Protein AF-A0A1E7J1Z5-F1 (afdb_monomer_lite)

pLDDT: mean 90.95, std 9.59, range [59.94, 98.62]

Foldseek 3Di:
DVVVVLVVVLVVVLVVLLVVLLVCLVVVLVVCVVPDDQQDWDDPDPPPDIDGHHDLLADPPCHCVVPDSVVRLVVLLVVLVVVLVVLVVVLVVDDPPPVVSSSVSSNVNSVSVSVNVVSD

Radius of gyration: 17.79 Å; chains: 1; bounding box: 41×26×55 Å

Structure (mmCIF, N/CA/C/O backbone):
data_AF-A0A1E7J1Z5-F1
#
_entry.id   AF-A0A1E7J1Z5-F1
#
loop_
_atom_site.group_PDB
_atom_site.id
_atom_site.type_symbol
_atom_site.label_atom_id
_atom_site.label_alt_id
_atom_site.label_comp_id
_atom_site.label_asym_id
_atom_site.label_entity_id
_atom_site.label_seq_id
_atom_site.pdbx_PDB_ins_code
_atom_site.Cartn_x
_atom_site.Cartn_y
_atom_site.Cartn_z
_atom_site.occupancy
_atom_site.B_iso_or_equiv
_atom_site.auth_seq_id
_atom_site.auth_comp_id
_atom_site.auth_asym_id
_atom_site.auth_atom_id
_atom_site.pdbx_PDB_model_num
ATOM 1 N N . MET A 1 1 ? -19.468 -7.126 27.426 1.00 59.94 1 MET A N 1
ATOM 2 C CA . MET A 1 1 ? -19.167 -8.294 26.563 1.00 59.94 1 MET A CA 1
ATOM 3 C C . MET A 1 1 ? -19.439 -8.043 25.073 1.00 59.94 1 MET A C 1
ATOM 5 O O . MET A 1 1 ? -18.538 -8.228 24.271 1.00 59.94 1 MET A O 1
ATOM 9 N N . GLY A 1 2 ? -20.630 -7.579 24.662 1.00 64.44 2 GLY A N 1
ATOM 10 C CA . GLY A 1 2 ? -20.953 -7.394 23.230 1.00 64.44 2 GLY A CA 1
ATOM 11 C C . GLY A 1 2 ? -20.248 -6.234 22.499 1.00 64.44 2 GLY A C 1
ATOM 12 O O . GLY A 1 2 ? -20.137 -6.270 21.274 1.00 64.44 2 GLY A O 1
ATOM 13 N N . SER A 1 3 ? -19.767 -5.211 23.214 1.00 69.00 3 SER A N 1
ATOM 14 C CA . SER A 1 3 ? -19.011 -4.082 22.643 1.00 69.00 3 SER A CA 1
ATOM 15 C C . SER A 1 3 ? -17.588 -4.475 22.240 1.00 69.00 3 SER A C 1
ATOM 17 O O . SER A 1 3 ? -17.146 -4.121 21.149 1.00 69.00 3 SER A O 1
ATOM 19 N N . GLU A 1 4 ? -16.907 -5.264 23.071 1.00 70.31 4 GLU A N 1
ATOM 20 C CA . GLU A 1 4 ? -15.538 -5.719 22.805 1.00 70.31 4 GLU A CA 1
ATOM 21 C C . GLU A 1 4 ? -15.468 -6.641 21.588 1.00 70.31 4 GLU A C 1
ATOM 23 O O . GLU A 1 4 ? -14.654 -6.430 20.697 1.00 70.31 4 GLU A O 1
ATOM 28 N N . ILE A 1 5 ? -16.408 -7.583 21.463 1.00 74.06 5 ILE A N 1
ATOM 29 C CA . ILE A 1 5 ? -16.484 -8.488 20.303 1.00 74.06 5 ILE A CA 1
ATOM 30 C C . ILE A 1 5 ? -16.660 -7.701 18.993 1.00 74.06 5 ILE A C 1
ATOM 32 O O . ILE A 1 5 ? -16.068 -8.051 17.968 1.00 74.06 5 ILE A O 1
ATOM 36 N N . LYS A 1 6 ? -17.457 -6.622 19.005 1.00 75.44 6 LYS A N 1
ATOM 37 C CA . LYS A 1 6 ? -17.646 -5.756 17.830 1.00 75.44 6 LYS A CA 1
ATOM 38 C C . LYS A 1 6 ? -16.368 -4.992 17.476 1.00 75.44 6 LYS A C 1
ATOM 40 O O . LYS A 1 6 ? -16.055 -4.883 16.292 1.00 75.44 6 LYS A O 1
ATOM 45 N N . ALA A 1 7 ? -15.631 -4.503 18.473 1.00 79.69 7 ALA A N 1
ATOM 46 C CA . ALA A 1 7 ? -14.348 -3.837 18.261 1.00 79.69 7 ALA A CA 1
ATOM 47 C C . ALA A 1 7 ? -13.299 -4.805 17.688 1.00 79.69 7 ALA A C 1
ATOM 49 O O . ALA A 1 7 ? -12.688 -4.505 16.665 1.00 79.69 7 ALA A O 1
ATOM 50 N N . THR A 1 8 ? -13.160 -6.005 18.256 1.00 86.44 8 THR A N 1
ATOM 51 C CA . THR A 1 8 ? -12.219 -7.025 17.766 1.00 86.44 8 THR A CA 1
ATOM 52 C C . THR A 1 8 ? -12.510 -7.421 16.319 1.00 86.44 8 THR A C 1
ATOM 54 O O . THR A 1 8 ? -11.611 -7.417 15.481 1.00 86.44 8 THR A O 1
ATOM 57 N N . ARG A 1 9 ? -13.780 -7.681 15.972 1.00 89.31 9 ARG A N 1
ATOM 58 C CA . ARG A 1 9 ? -14.180 -7.993 14.585 1.00 89.31 9 ARG A CA 1
ATOM 59 C C . ARG A 1 9 ? -13.845 -6.871 13.606 1.00 89.31 9 ARG A C 1
ATOM 61 O O . ARG A 1 9 ? -13.462 -7.149 12.471 1.00 89.31 9 ARG A O 1
ATOM 68 N N . ARG A 1 10 ? -13.983 -5.616 14.036 1.00 91.94 10 ARG A N 1
ATOM 69 C CA . ARG A 1 10 ? -13.649 -4.440 13.229 1.00 91.94 10 ARG A CA 1
ATOM 70 C C . ARG A 1 10 ? -12.155 -4.415 12.889 1.00 91.94 10 ARG A C 1
ATOM 72 O O . ARG A 1 10 ? -11.813 -4.310 11.717 1.00 91.94 10 ARG A O 1
ATOM 79 N N . TYR A 1 11 ? -11.268 -4.598 13.866 1.00 94.19 11 TYR A N 1
ATOM 80 C CA . TYR A 1 11 ? -9.822 -4.656 13.601 1.00 94.19 11 TYR A CA 1
ATOM 81 C C . TYR A 1 11 ? -9.406 -5.881 12.778 1.00 94.19 11 TYR A C 1
ATOM 83 O O . TYR A 1 11 ? -8.571 -5.749 11.889 1.00 94.19 11 TYR A O 1
ATOM 91 N N . ILE A 1 12 ? -10.030 -7.044 12.992 1.00 95.94 12 ILE A N 1
ATOM 92 C CA . ILE A 1 12 ? -9.798 -8.224 12.143 1.00 95.94 12 ILE A CA 1
ATOM 93 C C . ILE A 1 12 ? -10.180 -7.924 10.691 1.00 95.94 12 ILE A C 1
ATOM 95 O O . ILE A 1 12 ? -9.413 -8.215 9.782 1.00 95.94 12 ILE A O 1
ATOM 99 N N . THR A 1 13 ? -11.339 -7.300 10.464 1.00 95.75 13 THR A N 1
ATOM 100 C CA . THR A 1 13 ? -11.786 -6.935 9.110 1.00 95.75 13 THR A CA 1
ATOM 101 C C . THR A 1 13 ? -10.798 -5.977 8.443 1.00 95.75 13 THR A C 1
ATOM 103 O O . THR A 1 13 ? -10.457 -6.169 7.280 1.00 95.75 13 THR A O 1
ATOM 106 N N . PHE A 1 14 ? -10.288 -4.988 9.182 1.00 97.12 14 PHE A N 1
ATOM 107 C CA . PHE A 1 14 ? -9.237 -4.092 8.695 1.00 97.12 14 PHE A CA 1
ATOM 108 C C . PHE A 1 14 ? -7.978 -4.854 8.276 1.00 97.12 14 PHE A C 1
ATOM 110 O O . PHE A 1 14 ? -7.508 -4.670 7.158 1.00 97.12 14 PHE A O 1
ATOM 117 N N . LEU A 1 15 ? -7.469 -5.748 9.130 1.00 98.06 15 LEU A N 1
ATOM 118 C CA . LEU A 1 15 ? -6.275 -6.541 8.826 1.00 98.06 15 LEU A CA 1
ATOM 119 C C . LEU A 1 15 ? -6.480 -7.453 7.614 1.00 98.06 15 LEU A C 1
ATOM 121 O O . LEU A 1 15 ? -5.580 -7.566 6.790 1.00 98.06 15 LEU A O 1
ATOM 125 N N . LEU A 1 16 ? -7.658 -8.065 7.475 1.00 98.38 16 LEU A N 1
ATOM 126 C CA . LEU A 1 16 ? -7.982 -8.905 6.321 1.00 98.38 16 LEU A CA 1
ATOM 127 C C . LEU A 1 16 ? -8.008 -8.102 5.017 1.00 98.38 16 LEU A C 1
ATOM 129 O O . LEU A 1 16 ? -7.460 -8.561 4.019 1.00 98.38 16 LEU A O 1
ATOM 133 N N . ILE A 1 17 ? -8.600 -6.903 5.023 1.00 98.44 17 ILE A N 1
ATOM 134 C CA . ILE A 1 17 ? -8.608 -6.027 3.844 1.00 98.44 17 ILE A CA 1
ATOM 135 C C . ILE A 1 17 ? -7.182 -5.587 3.505 1.00 98.44 17 ILE A C 1
ATOM 137 O O . ILE A 1 17 ? -6.776 -5.700 2.354 1.00 98.44 17 ILE A O 1
ATOM 141 N N . VAL A 1 18 ? -6.401 -5.139 4.494 1.00 98.62 18 VAL A N 1
ATOM 142 C CA . VAL A 1 18 ? -4.997 -4.747 4.286 1.00 98.62 18 VAL A CA 1
ATOM 143 C C . VAL A 1 18 ? -4.187 -5.911 3.713 1.00 98.62 18 VAL A C 1
ATOM 145 O O . VAL A 1 18 ? -3.492 -5.726 2.718 1.00 98.62 18 VAL A O 1
ATOM 148 N N . ALA A 1 19 ? -4.308 -7.111 4.284 1.00 98.56 19 ALA A N 1
ATOM 149 C CA . ALA A 1 19 ? -3.602 -8.299 3.812 1.00 98.56 19 ALA A CA 1
ATOM 150 C C . ALA A 1 19 ? -4.008 -8.685 2.383 1.00 98.56 19 ALA A C 1
ATOM 152 O O . ALA A 1 19 ? -3.141 -8.995 1.572 1.00 98.56 19 ALA A O 1
ATOM 153 N N . ALA A 1 20 ? -5.301 -8.625 2.054 1.00 98.56 20 ALA A N 1
ATOM 154 C CA . ALA A 1 20 ? -5.785 -8.903 0.705 1.00 98.56 20 ALA A CA 1
ATOM 155 C C . ALA A 1 20 ? -5.240 -7.892 -0.315 1.00 98.56 20 ALA A C 1
ATOM 157 O O . ALA A 1 20 ? -4.748 -8.294 -1.366 1.00 98.56 20 ALA A O 1
ATOM 158 N N . ILE A 1 21 ? -5.277 -6.595 0.007 1.00 98.56 21 ILE A N 1
ATOM 159 C CA . ILE A 1 21 ? -4.747 -5.540 -0.866 1.00 98.56 21 ILE A CA 1
ATOM 160 C C . ILE A 1 21 ? -3.239 -5.699 -1.063 1.00 98.56 21 ILE A C 1
ATOM 162 O O . ILE A 1 21 ? -2.778 -5.651 -2.198 1.00 98.56 21 ILE A O 1
ATOM 166 N N . LEU A 1 22 ? -2.480 -5.947 0.008 1.00 98.31 22 LEU A N 1
ATOM 167 C CA . LEU A 1 22 ? -1.038 -6.190 -0.077 1.00 98.31 22 LEU A CA 1
ATOM 168 C C . LEU A 1 22 ? -0.705 -7.427 -0.908 1.00 98.31 22 LEU A C 1
ATOM 170 O O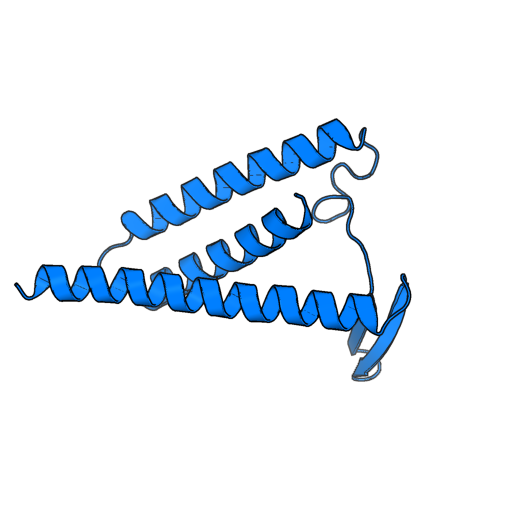 . LEU A 1 22 ? 0.208 -7.384 -1.726 1.00 98.31 22 LEU A O 1
ATOM 174 N N . LEU A 1 23 ? -1.440 -8.523 -0.707 1.00 98.50 23 LEU A N 1
ATOM 175 C CA . LEU A 1 23 ? -1.230 -9.753 -1.460 1.00 98.50 23 LEU A CA 1
ATOM 176 C C . LEU A 1 23 ? -1.461 -9.513 -2.952 1.00 98.50 23 LEU A C 1
ATOM 178 O O . LEU A 1 23 ? -0.610 -9.869 -3.762 1.00 98.50 23 LEU A O 1
ATOM 182 N N . VAL A 1 24 ? -2.584 -8.884 -3.310 1.00 98.50 24 VAL A N 1
ATOM 183 C CA . VAL A 1 24 ? -2.901 -8.561 -4.706 1.00 98.50 24 VAL A CA 1
ATOM 184 C C . VAL A 1 24 ? -1.840 -7.632 -5.294 1.00 98.50 24 VAL A C 1
ATOM 186 O O . VAL A 1 24 ? -1.330 -7.918 -6.373 1.00 98.50 24 VAL A O 1
ATOM 189 N N . ASP A 1 25 ? -1.458 -6.569 -4.589 1.00 98.31 25 ASP A N 1
ATOM 190 C CA . ASP A 1 25 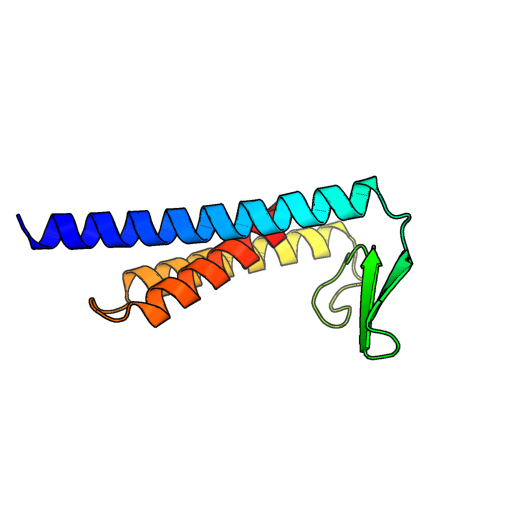? -0.445 -5.606 -5.034 1.00 98.31 25 ASP A CA 1
ATOM 191 C C . ASP A 1 25 ? 0.906 -6.282 -5.325 1.00 98.31 25 ASP A C 1
ATOM 193 O O . ASP A 1 25 ? 1.414 -6.221 -6.446 1.00 98.31 25 ASP A O 1
ATOM 197 N N . GLN A 1 26 ? 1.454 -6.997 -4.343 1.00 98.25 26 GLN A N 1
ATOM 198 C CA . GLN A 1 26 ? 2.793 -7.580 -4.423 1.00 98.25 26 GLN A CA 1
ATOM 199 C C . GLN A 1 26 ? 2.863 -8.759 -5.397 1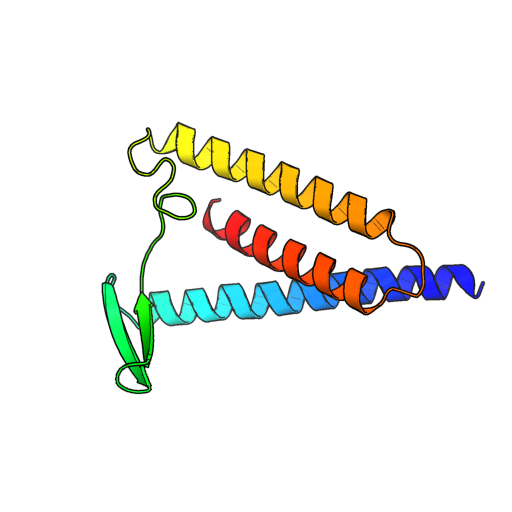.00 98.25 26 GLN A C 1
ATOM 201 O O . GLN A 1 26 ? 3.828 -8.878 -6.154 1.00 98.25 26 GLN A O 1
ATOM 206 N N . VAL A 1 27 ? 1.826 -9.604 -5.448 1.00 98.31 27 VAL A N 1
ATOM 207 C CA . VAL A 1 27 ? 1.755 -10.691 -6.437 1.00 98.31 27 VAL A CA 1
ATOM 208 C C . VAL A 1 27 ? 1.671 -10.118 -7.847 1.00 98.31 27 VAL A C 1
ATOM 210 O O . VAL A 1 27 ? 2.400 -10.572 -8.727 1.00 98.31 27 VAL A O 1
ATOM 213 N N . THR A 1 28 ? 0.839 -9.098 -8.075 1.00 97.56 28 THR A N 1
ATOM 214 C CA . THR A 1 28 ? 0.688 -8.501 -9.411 1.00 97.56 28 THR A CA 1
ATOM 215 C C . THR A 1 28 ? 1.989 -7.840 -9.866 1.00 97.56 28 THR A C 1
ATOM 217 O O . THR A 1 28 ? 2.441 -8.087 -10.983 1.00 97.56 28 THR A O 1
ATOM 220 N N . LYS A 1 29 ? 2.654 -7.078 -8.986 1.00 96.69 29 LYS A N 1
ATOM 221 C CA . LYS A 1 29 ? 3.974 -6.484 -9.259 1.00 96.69 29 LYS A CA 1
ATOM 222 C C . LYS A 1 29 ? 5.027 -7.545 -9.560 1.00 96.69 29 LYS A C 1
ATOM 224 O O . LYS A 1 29 ? 5.757 -7.416 -10.540 1.00 96.69 29 LYS A O 1
ATOM 229 N N . GLY A 1 30 ? 5.075 -8.613 -8.763 1.00 96.75 30 GLY A N 1
ATOM 230 C CA . GLY A 1 30 ? 5.998 -9.728 -8.965 1.00 96.75 30 GLY A CA 1
ATOM 231 C C . GLY A 1 30 ? 5.782 -10.439 -10.301 1.00 96.75 30 GLY A C 1
ATOM 232 O O . GLY A 1 30 ? 6.745 -10.700 -11.018 1.00 96.75 30 GLY A O 1
ATOM 233 N N . LEU A 1 31 ? 4.526 -10.695 -10.679 1.00 97.06 31 LEU A N 1
ATOM 234 C CA . LEU A 1 31 ? 4.188 -11.299 -11.970 1.00 97.06 31 LEU A CA 1
ATOM 235 C C . LEU A 1 31 ? 4.618 -10.414 -13.142 1.00 97.06 31 LEU A C 1
ATOM 237 O O . LEU A 1 31 ? 5.205 -10.926 -14.094 1.00 97.06 31 LEU A O 1
ATOM 241 N N . VAL A 1 32 ? 4.367 -9.103 -13.067 1.00 97.00 32 VAL A N 1
ATOM 242 C CA . VAL A 1 32 ? 4.783 -8.162 -14.116 1.00 97.00 32 VAL A CA 1
ATOM 243 C C . VAL A 1 32 ? 6.309 -8.103 -14.209 1.00 97.00 32 VAL A C 1
ATOM 245 O O . VAL A 1 32 ? 6.866 -8.272 -15.288 1.00 97.00 32 VAL A O 1
ATOM 248 N N . ALA A 1 33 ? 6.999 -7.966 -13.076 1.00 95.69 33 ALA A N 1
ATOM 249 C CA . ALA A 1 33 ? 8.455 -7.869 -13.038 1.00 95.69 33 ALA A CA 1
ATOM 250 C C . ALA A 1 33 ? 9.176 -9.129 -13.552 1.00 95.69 33 ALA A C 1
ATOM 252 O O . ALA A 1 33 ? 10.308 -9.028 -14.019 1.00 95.69 33 ALA A O 1
ATOM 253 N N . GLN A 1 34 ? 8.546 -10.305 -13.452 1.00 96.50 34 GLN A N 1
ATOM 254 C CA . GLN A 1 34 ? 9.102 -11.575 -13.931 1.00 96.50 34 GLN A CA 1
ATOM 255 C C . GLN A 1 34 ? 8.782 -11.871 -15.399 1.00 96.50 34 GLN A C 1
ATOM 257 O O . GLN A 1 34 ? 9.517 -12.629 -16.030 1.00 96.50 34 GLN A O 1
ATOM 262 N N . ARG A 1 35 ? 7.671 -11.344 -15.928 1.00 96.00 35 ARG A N 1
ATOM 263 C CA . ARG A 1 35 ? 7.161 -11.707 -17.261 1.00 96.00 35 ARG A CA 1
ATOM 264 C C . ARG A 1 35 ? 7.364 -10.636 -18.325 1.00 96.00 35 ARG A C 1
ATOM 266 O O . ARG A 1 35 ? 7.299 -10.984 -19.495 1.00 96.00 35 ARG A O 1
ATOM 273 N N . PHE A 1 36 ? 7.606 -9.391 -17.925 1.00 96.69 36 PHE A N 1
ATOM 274 C CA . PHE A 1 36 ? 7.739 -8.252 -18.828 1.00 96.69 36 PHE A CA 1
ATOM 275 C C . PHE A 1 36 ? 9.103 -7.587 -18.659 1.00 96.69 36 PHE A C 1
ATOM 277 O O . PHE A 1 36 ? 9.546 -7.312 -17.537 1.00 96.69 36 PHE A O 1
ATOM 284 N N . LEU A 1 37 ? 9.754 -7.264 -19.771 1.00 95.75 37 LEU A N 1
ATOM 285 C CA . LEU A 1 37 ? 10.911 -6.379 -19.799 1.00 95.75 37 LEU A CA 1
ATOM 286 C C . LEU A 1 37 ? 10.504 -4.968 -19.364 1.00 95.75 37 LEU A C 1
ATOM 288 O O . LEU A 1 37 ? 9.345 -4.566 -19.448 1.00 95.75 37 LEU A O 1
ATOM 292 N N . LEU A 1 38 ? 11.469 -4.193 -18.869 1.00 95.12 38 LEU A N 1
ATOM 293 C CA . LEU A 1 38 ? 11.209 -2.800 -18.522 1.00 95.12 38 LEU A CA 1
ATOM 294 C C . LEU A 1 38 ? 10.780 -2.035 -19.784 1.00 95.12 38 LEU A C 1
ATOM 296 O O . LEU A 1 38 ? 11.468 -2.102 -20.800 1.00 95.12 38 LEU A O 1
ATOM 300 N N . PHE A 1 39 ? 9.674 -1.298 -19.680 1.00 95.00 39 PHE A N 1
ATOM 301 C CA . PHE A 1 39 ? 8.989 -0.592 -20.770 1.00 95.00 39 PHE A CA 1
ATOM 302 C C . PHE A 1 39 ? 8.307 -1.485 -21.812 1.00 95.00 39 PHE A C 1
ATOM 304 O O . PHE A 1 39 ? 7.815 -0.969 -22.812 1.00 95.00 39 PHE A O 1
ATOM 311 N N . GLU A 1 40 ? 8.236 -2.797 -21.581 1.00 95.56 40 GLU A N 1
ATOM 312 C CA . GLU A 1 40 ? 7.378 -3.668 -22.380 1.00 95.56 40 GLU A CA 1
ATOM 313 C C . GLU A 1 40 ? 5.907 -3.346 -22.110 1.00 95.56 40 GLU A C 1
ATOM 315 O O . GLU A 1 40 ? 5.512 -3.077 -20.968 1.00 95.56 40 GLU A O 1
ATOM 320 N N . ASP A 1 41 ? 5.121 -3.370 -23.181 1.00 94.12 41 ASP A N 1
ATOM 321 C CA . ASP A 1 41 ? 3.709 -3.024 -23.202 1.00 94.12 41 ASP A CA 1
ATOM 322 C C . ASP A 1 41 ? 2.891 -4.182 -23.779 1.00 94.12 41 ASP A C 1
ATOM 324 O O . ASP A 1 41 ? 3.232 -4.733 -24.827 1.00 94.12 41 ASP A O 1
ATOM 328 N N . LEU A 1 42 ? 1.811 -4.543 -23.088 1.00 95.94 42 LEU A N 1
ATOM 329 C CA . LEU A 1 42 ? 0.819 -5.501 -23.558 1.00 95.94 42 LEU A CA 1
ATOM 330 C C . LEU A 1 42 ? -0.539 -4.822 -23.669 1.00 95.94 42 LEU A C 1
ATOM 332 O O . LEU A 1 42 ? -1.167 -4.494 -22.662 1.00 95.94 42 LEU A O 1
ATOM 336 N N . GLU A 1 43 ? -1.018 -4.677 -24.897 1.00 96.94 43 GLU A N 1
ATOM 337 C CA . GLU A 1 43 ? -2.370 -4.207 -25.176 1.00 96.94 43 GLU A CA 1
ATOM 338 C C . GLU A 1 43 ? -3.391 -5.286 -24.775 1.00 96.94 43 GLU A C 1
ATOM 340 O O . GLU A 1 43 ? -3.405 -6.391 -25.318 1.00 96.94 43 GLU A O 1
ATOM 345 N N . ILE A 1 44 ? -4.239 -4.974 -23.790 1.00 96.50 44 ILE A N 1
ATOM 346 C CA . ILE A 1 44 ? -5.285 -5.879 -23.286 1.00 96.50 44 ILE A CA 1
ATOM 347 C C . ILE A 1 44 ? -6.635 -5.521 -23.910 1.00 96.50 44 ILE A C 1
ATOM 349 O O . ILE A 1 44 ? -7.386 -6.409 -24.314 1.00 96.50 44 ILE A O 1
ATOM 353 N N . ILE A 1 45 ? -6.953 -4.225 -23.990 1.00 97.50 45 ILE A N 1
ATOM 354 C CA . ILE A 1 45 ? -8.145 -3.716 -24.676 1.00 97.50 45 ILE A CA 1
ATOM 355 C C . ILE A 1 45 ? -7.681 -2.705 -25.723 1.00 97.50 45 ILE A C 1
ATOM 357 O O . ILE A 1 45 ? -7.202 -1.635 -25.326 1.00 97.50 45 ILE A O 1
ATOM 361 N N . PRO A 1 46 ? -7.858 -3.005 -27.025 1.00 97.12 46 PRO A N 1
ATOM 362 C CA . PRO A 1 46 ? -7.349 -2.159 -28.089 1.00 97.12 46 PRO A CA 1
ATOM 363 C C . PRO A 1 46 ? -7.777 -0.698 -27.968 1.00 97.12 46 PRO A C 1
ATOM 365 O O . PRO A 1 46 ? -8.970 -0.398 -27.876 1.00 97.12 46 PRO A O 1
ATOM 368 N N . GLY A 1 47 ? -6.796 0.206 -27.942 1.00 95.31 47 GLY A N 1
ATOM 369 C CA . GLY A 1 47 ? -7.019 1.651 -27.835 1.00 95.31 47 GLY A CA 1
ATOM 370 C C . GLY A 1 47 ? -7.554 2.161 -26.487 1.00 95.31 47 GLY A C 1
ATOM 371 O O . GLY A 1 47 ? -7.945 3.326 -26.408 1.00 95.31 47 GLY A O 1
ATOM 372 N N . PHE A 1 48 ? -7.590 1.334 -25.434 1.00 96.94 48 PHE A N 1
ATOM 373 C CA . PHE A 1 48 ? -8.105 1.740 -24.118 1.00 96.94 48 PHE A CA 1
ATOM 374 C C . PHE A 1 48 ? -7.240 1.298 -22.931 1.00 96.94 48 PHE A C 1
ATOM 376 O O . PHE A 1 48 ? -7.024 2.098 -22.021 1.00 96.94 48 PHE A O 1
ATOM 383 N N . PHE A 1 49 ? -6.765 0.048 -22.902 1.00 96.94 49 PHE A N 1
ATOM 384 C CA . PHE A 1 49 ? -6.067 -0.496 -21.735 1.00 96.94 49 PHE A CA 1
ATOM 385 C C . PHE A 1 49 ? -4.840 -1.317 -22.116 1.00 96.94 49 PHE A C 1
ATOM 387 O O . PHE A 1 49 ? -4.960 -2.395 -22.705 1.00 96.94 49 PHE A O 1
ATOM 394 N N . ASN A 1 50 ? -3.684 -0.832 -21.665 1.00 96.56 50 ASN A N 1
ATOM 395 C CA . ASN A 1 50 ? -2.401 -1.496 -21.820 1.00 96.56 50 ASN A CA 1
ATOM 396 C C . ASN A 1 50 ? -1.795 -1.775 -20.443 1.00 96.56 50 ASN A C 1
ATOM 398 O O . ASN A 1 50 ? -1.905 -0.966 -19.515 1.00 96.56 50 ASN A O 1
ATOM 402 N N . LEU A 1 51 ? -1.149 -2.931 -20.318 1.00 96.62 51 LEU A N 1
ATOM 403 C CA . LEU A 1 51 ? -0.341 -3.297 -19.168 1.00 96.62 51 LEU A CA 1
ATOM 404 C C . LEU A 1 51 ? 1.130 -3.054 -19.503 1.00 96.62 51 LEU A C 1
ATOM 406 O O . LEU A 1 51 ? 1.730 -3.815 -20.258 1.00 96.62 51 LEU A O 1
ATOM 410 N N . THR A 1 52 ? 1.707 -2.012 -18.910 1.00 95.31 52 THR A N 1
ATOM 411 C CA . THR A 1 52 ? 3.101 -1.616 -19.143 1.00 95.31 52 THR A CA 1
ATOM 412 C C . THR A 1 52 ? 3.951 -1.840 -17.894 1.00 95.31 52 THR A C 1
ATOM 414 O O . THR A 1 52 ? 3.578 -1.421 -16.793 1.00 95.31 52 THR A O 1
ATOM 417 N N . HIS A 1 53 ? 5.138 -2.433 -18.040 1.00 96.19 53 HIS A N 1
ATOM 418 C CA . HIS A 1 53 ? 6.088 -2.543 -16.930 1.00 96.19 53 HIS A CA 1
ATOM 419 C C . HIS A 1 53 ? 6.918 -1.261 -16.795 1.00 96.19 53 HIS A C 1
ATOM 421 O O . HIS A 1 53 ? 7.871 -1.025 -17.536 1.00 96.19 53 HIS A O 1
ATOM 427 N N . ILE A 1 54 ? 6.590 -0.437 -15.797 1.00 93.12 54 ILE A N 1
ATOM 428 C CA . ILE A 1 54 ? 7.306 0.810 -15.496 1.00 93.12 54 ILE A CA 1
ATOM 429 C C . ILE A 1 54 ? 7.771 0.807 -14.039 1.00 93.12 54 ILE A C 1
ATOM 431 O O . ILE A 1 54 ? 7.005 0.512 -13.124 1.00 93.12 54 ILE A O 1
ATOM 435 N N . ARG A 1 55 ? 9.029 1.202 -13.810 1.00 88.56 55 ARG A N 1
ATOM 436 C CA . ARG A 1 55 ? 9.568 1.456 -12.468 1.00 88.56 55 ARG A CA 1
ATOM 437 C C . ARG A 1 55 ? 9.492 2.942 -12.149 1.00 88.56 55 ARG A C 1
ATOM 439 O O . ARG A 1 55 ? 10.263 3.735 -12.687 1.00 88.56 55 ARG A O 1
ATOM 446 N N . ASN A 1 56 ? 8.581 3.320 -11.257 1.00 85.19 56 ASN A N 1
ATOM 447 C CA . ASN A 1 56 ? 8.480 4.704 -10.815 1.00 85.19 56 ASN A CA 1
ATOM 448 C C . ASN A 1 56 ? 9.522 4.999 -9.730 1.00 85.19 56 ASN A C 1
ATOM 450 O O . ASN A 1 56 ? 9.408 4.538 -8.598 1.00 85.19 56 ASN A O 1
ATOM 454 N N . THR A 1 57 ? 10.536 5.786 -10.080 1.00 77.25 57 THR A N 1
ATOM 455 C CA . THR A 1 57 ? 11.547 6.243 -9.120 1.00 77.25 57 THR A CA 1
ATOM 456 C C . THR A 1 57 ? 11.115 7.503 -8.362 1.00 77.25 57 THR A C 1
ATOM 458 O O . THR A 1 57 ? 11.696 7.808 -7.323 1.00 77.25 57 THR A O 1
ATOM 461 N N . GLY A 1 58 ? 10.097 8.222 -8.846 1.00 70.81 58 GLY A N 1
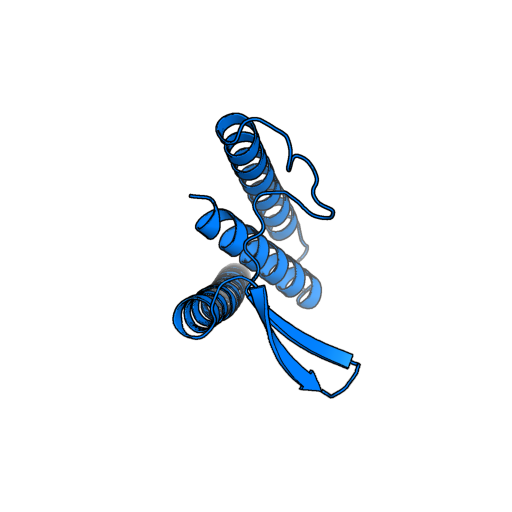ATOM 462 C CA . GLY A 1 58 ? 9.545 9.434 -8.244 1.00 70.81 58 GLY A CA 1
ATOM 463 C C . GLY A 1 58 ? 8.161 9.239 -7.615 1.00 70.81 58 GLY A C 1
ATOM 464 O O . GLY A 1 58 ? 7.690 8.125 -7.376 1.00 70.81 58 GLY A O 1
ATOM 465 N N . GLY A 1 59 ? 7.509 10.362 -7.315 1.00 72.69 59 GLY A N 1
ATOM 466 C CA . GLY A 1 59 ? 6.110 10.405 -6.886 1.00 72.69 59 GLY A CA 1
ATOM 467 C C . GLY A 1 59 ? 5.147 10.383 -8.076 1.00 72.69 59 GLY A C 1
ATOM 468 O O . GLY A 1 59 ? 5.531 10.075 -9.206 1.00 72.69 59 GLY A O 1
ATOM 469 N N . ALA A 1 60 ? 3.884 10.749 -7.844 1.00 72.62 60 ALA A N 1
ATOM 470 C CA . ALA A 1 60 ? 2.970 11.062 -8.943 1.00 72.62 60 ALA A CA 1
ATOM 471 C C . ALA A 1 60 ? 3.541 12.218 -9.793 1.00 72.62 60 ALA A C 1
ATOM 473 O O . ALA A 1 60 ? 4.197 13.109 -9.254 1.00 72.62 60 ALA A O 1
ATOM 474 N N . PHE A 1 61 ? 3.314 12.195 -11.111 1.00 69.31 61 PHE A N 1
ATOM 475 C CA . PHE A 1 61 ? 3.760 13.231 -12.062 1.00 69.31 61 PHE A CA 1
ATOM 476 C C . PHE A 1 61 ? 5.278 13.496 -12.099 1.00 69.31 61 PHE A C 1
ATOM 478 O O . PHE A 1 61 ? 5.709 14.584 -12.467 1.00 69.31 61 PHE A O 1
ATOM 485 N N . GLY A 1 62 ? 6.106 12.525 -11.699 1.00 65.75 62 GLY A N 1
ATOM 486 C CA . GLY A 1 62 ? 7.563 12.693 -11.703 1.00 65.75 62 GLY A CA 1
ATOM 487 C C . GLY A 1 62 ? 8.081 13.651 -10.626 1.00 65.75 62 GLY A C 1
ATOM 488 O O . GLY A 1 62 ? 9.228 14.093 -10.696 1.00 65.75 62 GLY A O 1
ATOM 489 N N . VAL A 1 63 ? 7.268 13.959 -9.608 1.00 73.69 63 VAL A N 1
ATOM 490 C CA . VAL A 1 63 ? 7.691 14.779 -8.467 1.00 73.69 63 VAL A CA 1
ATOM 491 C C . VAL A 1 63 ? 8.951 14.169 -7.839 1.00 73.69 63 VAL A C 1
ATOM 493 O O . VAL A 1 63 ? 8.976 12.981 -7.500 1.00 73.69 63 VAL A O 1
ATOM 496 N N . LEU A 1 64 ? 9.993 14.999 -7.711 1.00 72.06 64 LEU A N 1
ATOM 497 C CA . LEU A 1 64 ? 11.333 14.663 -7.207 1.00 72.06 64 LEU A CA 1
ATOM 498 C C . LEU A 1 64 ? 12.140 13.681 -8.079 1.00 72.06 64 LEU A C 1
ATOM 500 O O . LEU A 1 64 ? 13.148 13.155 -7.616 1.00 72.06 64 LEU A O 1
ATOM 504 N N . ALA A 1 65 ? 11.763 13.421 -9.336 1.00 69.19 65 ALA A N 1
ATOM 505 C CA . ALA A 1 65 ? 12.503 12.484 -10.192 1.00 69.19 65 ALA A CA 1
ATOM 506 C C . ALA A 1 65 ? 13.975 12.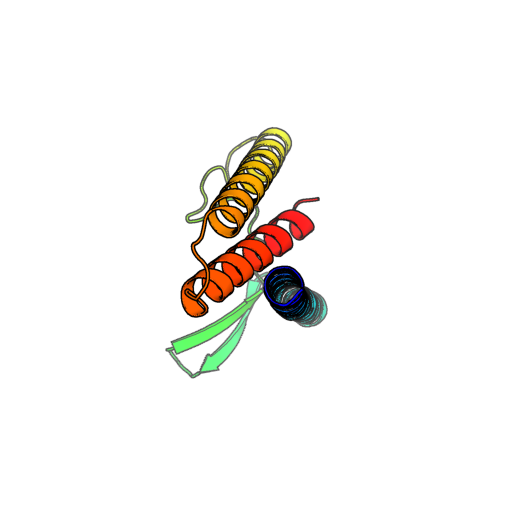893 -10.431 1.00 69.19 65 ALA A C 1
ATOM 508 O O . ALA A 1 65 ? 14.824 12.010 -10.539 1.00 69.19 65 ALA A O 1
ATOM 509 N N . GLY A 1 66 ? 14.275 14.200 -10.452 1.00 70.88 66 GLY A N 1
ATOM 510 C CA . GLY A 1 66 ? 15.626 14.753 -10.641 1.00 70.88 66 GLY A CA 1
ATOM 511 C C . GLY A 1 66 ? 16.467 14.918 -9.367 1.00 70.88 66 GLY A C 1
ATOM 512 O O . GLY A 1 66 ? 17.625 15.312 -9.460 1.00 70.88 66 GLY A O 1
ATOM 513 N N . GLU A 1 67 ? 15.912 14.626 -8.188 1.00 75.06 67 GLU A N 1
ATOM 514 C CA . GLU A 1 67 ? 16.618 14.784 -6.912 1.00 75.06 67 GLU A CA 1
ATOM 515 C C . GLU A 1 67 ? 17.579 13.628 -6.618 1.00 75.06 67 GLU A C 1
ATOM 517 O O . GLU A 1 67 ? 17.409 12.499 -7.092 1.00 75.06 67 GLU A O 1
ATOM 522 N N . ALA A 1 68 ? 18.565 13.891 -5.755 1.00 77.94 68 ALA A N 1
ATOM 523 C CA . ALA A 1 68 ? 19.494 12.869 -5.288 1.00 77.94 68 ALA A CA 1
ATOM 524 C C . ALA A 1 68 ? 18.731 11.664 -4.708 1.00 77.94 68 ALA A C 1
ATOM 526 O O . ALA A 1 68 ? 17.910 11.804 -3.796 1.00 77.94 68 ALA A O 1
ATOM 527 N N . SER A 1 69 ? 19.042 10.458 -5.200 1.00 76.88 69 SER A N 1
ATOM 528 C CA . SER A 1 69 ? 18.255 9.248 -4.914 1.00 76.88 69 SER A CA 1
ATOM 529 C C . SER A 1 69 ? 18.051 8.982 -3.418 1.00 76.88 69 SER A C 1
ATOM 531 O O . SER A 1 69 ? 16.994 8.496 -3.032 1.00 76.88 69 SER A O 1
ATOM 533 N N . ARG A 1 70 ? 19.026 9.320 -2.562 1.00 80.19 70 ARG A N 1
ATOM 534 C CA . ARG A 1 70 ? 18.915 9.133 -1.103 1.00 80.19 70 ARG A CA 1
ATOM 535 C C . ARG A 1 70 ? 17.914 10.093 -0.460 1.00 80.19 70 ARG A C 1
ATOM 537 O O . ARG A 1 70 ? 17.125 9.661 0.375 1.00 80.19 70 ARG A O 1
ATOM 544 N N . LEU A 1 71 ? 17.928 11.368 -0.861 1.00 82.69 71 LEU A N 1
ATOM 545 C CA . LEU A 1 71 ? 16.993 12.377 -0.358 1.00 82.69 71 LEU A CA 1
ATOM 546 C C . LEU A 1 71 ? 15.563 12.008 -0.758 1.00 82.69 71 LEU A C 1
ATOM 548 O O . LEU A 1 71 ? 14.664 11.989 0.077 1.00 82.69 71 LEU A O 1
ATOM 552 N N . ARG A 1 72 ? 15.376 11.627 -2.024 1.00 82.81 72 ARG A N 1
ATOM 553 C CA . ARG A 1 72 ? 14.086 11.210 -2.574 1.00 82.81 72 ARG A CA 1
ATOM 554 C C . ARG A 1 72 ? 13.507 9.990 -1.861 1.00 82.81 72 ARG A C 1
ATOM 556 O O . ARG A 1 72 ? 12.362 10.036 -1.417 1.00 82.81 72 ARG A O 1
ATOM 563 N N . THR A 1 73 ? 14.284 8.912 -1.730 1.00 83.62 73 THR A N 1
ATOM 564 C CA . THR A 1 73 ? 13.827 7.706 -1.024 1.00 83.62 73 THR A CA 1
ATOM 565 C C . THR A 1 73 ? 13.516 8.025 0.437 1.00 83.62 73 THR A C 1
ATOM 567 O O . THR A 1 73 ? 12.439 7.672 0.908 1.00 83.62 73 THR A O 1
ATOM 570 N N . GLY A 1 74 ? 14.382 8.776 1.129 1.00 85.88 74 GLY A N 1
ATOM 571 C CA . GLY A 1 74 ? 14.145 9.194 2.515 1.00 85.88 74 GLY A CA 1
ATOM 572 C C . GLY A 1 74 ? 12.850 9.995 2.697 1.00 85.88 74 GLY A C 1
ATOM 573 O O . GLY A 1 74 ? 12.076 9.710 3.610 1.00 85.88 74 GLY A O 1
ATOM 574 N N . LEU A 1 75 ? 12.566 10.942 1.796 1.00 88.12 75 LEU A N 1
ATOM 575 C CA . LEU A 1 75 ? 11.325 11.722 1.812 1.00 88.12 75 LEU A CA 1
ATOM 576 C C . LEU A 1 75 ? 10.092 10.843 1.582 1.00 88.12 75 LEU A C 1
ATOM 578 O O . LEU A 1 75 ? 9.125 10.952 2.333 1.00 88.12 75 LEU A O 1
ATOM 582 N N . PHE A 1 76 ? 10.112 9.950 0.588 1.00 88.25 76 PHE A N 1
ATOM 583 C CA . PHE A 1 76 ? 8.966 9.072 0.340 1.00 88.25 76 PHE A CA 1
ATOM 584 C C . PHE A 1 76 ? 8.732 8.068 1.467 1.00 88.25 76 PHE A C 1
ATOM 586 O O . PHE A 1 76 ? 7.573 7.810 1.794 1.00 88.25 76 PHE A O 1
ATOM 593 N N . LEU A 1 77 ? 9.791 7.546 2.091 1.00 91.31 77 LEU A N 1
ATOM 594 C CA . LEU A 1 77 ? 9.676 6.718 3.292 1.00 91.31 77 LEU A CA 1
ATOM 595 C C . LEU A 1 77 ? 9.009 7.510 4.424 1.00 91.31 77 LEU A C 1
ATOM 597 O O . LEU A 1 77 ? 8.006 7.064 4.977 1.00 91.31 77 LEU A O 1
ATOM 601 N N . ALA A 1 78 ? 9.505 8.716 4.718 1.00 92.56 78 ALA A N 1
ATOM 602 C CA . ALA A 1 78 ? 8.963 9.564 5.777 1.00 92.56 78 ALA A CA 1
ATOM 603 C C . ALA A 1 78 ? 7.486 9.920 5.539 1.00 92.56 78 ALA A C 1
ATOM 605 O O . ALA A 1 78 ? 6.651 9.721 6.421 1.00 92.56 78 ALA A O 1
ATOM 606 N N . VAL A 1 79 ? 7.146 10.387 4.334 1.00 92.31 79 VAL A N 1
ATOM 607 C CA . VAL A 1 79 ? 5.769 10.746 3.964 1.00 92.31 79 VAL A CA 1
ATOM 608 C C . VAL A 1 79 ? 4.845 9.533 4.038 1.00 92.31 79 VAL A C 1
ATOM 610 O O . VAL A 1 79 ? 3.740 9.650 4.564 1.00 92.31 79 VAL A O 1
ATOM 613 N N . SER A 1 80 ? 5.289 8.363 3.572 1.00 93.44 80 SER A N 1
ATOM 614 C CA . SER A 1 80 ? 4.484 7.137 3.631 1.00 93.44 80 SER A CA 1
ATOM 615 C C . SER A 1 80 ? 4.232 6.700 5.075 1.00 93.44 80 SER A C 1
ATOM 617 O O . SER A 1 80 ? 3.095 6.395 5.427 1.00 93.44 80 SER A O 1
ATOM 619 N N . CYS A 1 81 ? 5.247 6.745 5.945 1.00 96.00 81 CYS A N 1
ATOM 620 C CA . CYS A 1 81 ? 5.089 6.449 7.371 1.00 96.00 81 CYS A CA 1
ATOM 621 C C . CYS A 1 81 ? 4.109 7.415 8.057 1.00 96.00 81 CYS A C 1
ATOM 623 O O . CYS A 1 81 ? 3.225 6.979 8.797 1.00 96.00 81 CYS A O 1
ATOM 625 N N . VAL A 1 82 ? 4.222 8.718 7.778 1.00 97.12 82 VAL A N 1
ATOM 626 C CA . VAL A 1 82 ? 3.293 9.733 8.301 1.00 97.12 82 VAL A CA 1
ATOM 627 C C . VAL A 1 82 ? 1.872 9.480 7.797 1.00 97.12 82 VAL A C 1
ATOM 629 O O . VAL A 1 82 ? 0.933 9.483 8.592 1.00 97.12 82 VAL A O 1
ATOM 632 N N . ALA A 1 83 ? 1.701 9.201 6.503 1.00 96.12 83 ALA A N 1
ATOM 633 C CA . ALA A 1 83 ? 0.400 8.905 5.913 1.00 96.12 83 ALA A CA 1
ATOM 634 C C . ALA A 1 83 ? -0.245 7.656 6.535 1.00 96.12 83 ALA A C 1
ATOM 636 O O . ALA A 1 83 ? -1.419 7.703 6.902 1.00 96.12 83 ALA A O 1
ATOM 637 N N . LEU A 1 84 ? 0.514 6.571 6.730 1.00 98.00 84 LEU A N 1
ATOM 638 C CA . LEU A 1 84 ? 0.034 5.365 7.414 1.00 98.00 84 LEU A CA 1
ATOM 639 C C . LEU A 1 84 ? -0.426 5.677 8.843 1.00 98.00 84 LEU A C 1
ATOM 641 O O . LEU A 1 84 ? -1.515 5.258 9.241 1.00 98.00 84 LEU A O 1
ATOM 645 N N . GLY A 1 85 ? 0.354 6.464 9.592 1.00 98.00 85 GLY A N 1
ATOM 646 C CA . GLY A 1 85 ? -0.015 6.915 10.935 1.00 98.00 85 GLY A CA 1
ATOM 647 C C . GLY A 1 85 ? -1.317 7.721 10.951 1.00 98.00 85 GLY A C 1
ATOM 648 O O . GLY A 1 85 ? -2.207 7.439 11.755 1.00 98.00 85 GLY A O 1
ATOM 649 N N . ILE A 1 86 ? -1.471 8.676 10.027 1.00 98.19 86 ILE A N 1
ATOM 650 C CA . ILE A 1 86 ? -2.688 9.489 9.889 1.00 98.19 86 ILE A CA 1
ATOM 651 C C . ILE A 1 86 ? -3.893 8.613 9.533 1.00 98.19 86 ILE A C 1
ATOM 653 O O . ILE A 1 86 ? -4.936 8.724 10.172 1.00 98.19 86 ILE A O 1
ATOM 657 N N . VAL A 1 87 ? -3.772 7.722 8.549 1.00 98.06 87 VAL A N 1
ATOM 658 C CA . VAL A 1 87 ? -4.879 6.855 8.113 1.00 98.06 87 VAL A CA 1
ATOM 659 C C . VAL A 1 87 ? -5.308 5.912 9.235 1.00 98.06 87 VAL A C 1
ATOM 661 O O . VAL A 1 87 ? -6.505 5.767 9.490 1.00 98.06 87 VAL A O 1
ATOM 664 N N . PHE A 1 88 ? -4.357 5.325 9.963 1.00 97.94 88 PHE A N 1
ATOM 665 C CA . PHE A 1 88 ? -4.666 4.490 11.121 1.00 97.94 88 PHE A CA 1
ATOM 666 C C . PHE A 1 88 ? -5.312 5.296 12.257 1.00 97.94 88 PHE A C 1
ATOM 668 O O . PHE A 1 88 ? -6.289 4.853 12.867 1.00 97.94 88 PHE A O 1
ATOM 675 N N . TYR A 1 89 ? -4.845 6.521 12.503 1.00 97.75 89 TYR A N 1
ATOM 676 C CA . TYR A 1 89 ? -5.489 7.425 13.451 1.00 97.75 89 TYR A CA 1
ATOM 677 C C . TYR A 1 89 ? -6.940 7.733 13.046 1.00 97.75 89 TYR A C 1
ATOM 679 O O . TYR A 1 89 ? -7.853 7.573 13.857 1.00 97.75 89 TYR A O 1
ATOM 687 N N . LEU A 1 90 ? -7.193 8.086 11.784 1.00 97.06 90 LEU A N 1
ATOM 688 C CA . LEU A 1 90 ? -8.547 8.318 11.270 1.00 97.06 90 LEU A CA 1
ATOM 689 C C . LEU A 1 90 ? -9.432 7.073 11.398 1.00 97.06 90 LEU A C 1
ATOM 691 O O . LEU A 1 90 ? -10.606 7.180 11.763 1.00 97.06 90 LEU A O 1
ATOM 695 N N . TYR A 1 91 ? -8.869 5.885 11.174 1.00 96.56 91 TYR A N 1
ATOM 696 C CA . TYR A 1 91 ? -9.572 4.624 11.375 1.00 96.56 91 TYR A CA 1
ATOM 697 C C . TYR A 1 91 ? -10.004 4.455 12.836 1.00 96.56 91 TYR A C 1
ATOM 699 O O . TYR A 1 91 ? -11.187 4.254 13.116 1.00 96.56 91 TYR A O 1
ATOM 707 N N . THR A 1 92 ? -9.093 4.631 13.796 1.00 94.69 92 THR A N 1
ATOM 708 C CA . THR A 1 92 ? -9.430 4.509 15.229 1.00 94.69 92 THR A CA 1
ATOM 709 C C . THR A 1 92 ? -10.441 5.559 15.704 1.00 94.69 92 THR A C 1
ATOM 711 O O . THR A 1 92 ? -11.247 5.272 16.590 1.00 94.69 92 THR A O 1
ATOM 714 N N . ARG A 1 93 ? -10.468 6.746 15.081 1.00 95.12 93 ARG A N 1
ATOM 715 C CA . ARG A 1 93 ? -11.443 7.816 15.361 1.00 95.12 93 ARG A CA 1
ATOM 716 C C . ARG A 1 93 ? -12.786 7.655 14.651 1.00 95.12 93 ARG A C 1
ATOM 718 O O . ARG A 1 93 ? -13.739 8.347 15.007 1.00 95.12 93 ARG A O 1
ATOM 725 N N . THR A 1 94 ? -12.887 6.762 13.670 1.00 93.19 94 THR A N 1
ATOM 726 C CA . THR A 1 94 ? -14.126 6.567 12.912 1.00 93.19 94 THR A CA 1
ATOM 727 C C . THR A 1 94 ? -15.221 5.956 13.806 1.00 93.19 94 THR A C 1
ATOM 729 O O . THR A 1 94 ? -14.977 4.930 14.454 1.00 93.19 94 THR A O 1
ATOM 732 N N . PRO A 1 95 ? -16.430 6.557 13.860 1.00 89.44 95 PRO A N 1
ATOM 733 C CA . PRO A 1 95 ? -17.527 6.041 14.671 1.00 89.44 95 PRO A CA 1
ATOM 734 C C . PRO A 1 95 ? -17.984 4.636 14.241 1.00 89.44 95 PRO A C 1
ATOM 736 O O . PRO A 1 95 ? -18.007 4.334 13.041 1.00 89.44 95 PRO A O 1
ATOM 739 N N . PRO A 1 96 ? -18.433 3.784 15.184 1.00 84.94 96 PRO A N 1
ATOM 740 C CA . PRO A 1 96 ? -18.978 2.470 14.859 1.00 84.94 96 PRO A CA 1
ATOM 741 C C . PRO A 1 96 ? -20.140 2.547 13.857 1.00 84.94 96 PRO A C 1
ATOM 743 O O . PRO A 1 96 ? -20.979 3.441 13.921 1.00 84.94 96 PRO A O 1
ATOM 746 N N . GLY A 1 97 ? -20.217 1.572 12.948 1.00 86.25 97 GLY A N 1
ATOM 747 C CA . GLY A 1 97 ? -21.300 1.464 11.959 1.00 86.25 97 GLY A CA 1
ATOM 748 C C . GLY A 1 97 ? -20.979 2.059 10.584 1.00 86.25 97 GLY A C 1
ATOM 749 O O . GLY A 1 97 ? -21.710 1.802 9.630 1.00 86.25 97 GLY A O 1
ATOM 750 N N . LYS A 1 98 ? -19.854 2.766 10.428 1.00 92.50 98 LYS A N 1
ATOM 751 C CA . LYS A 1 98 ? -19.388 3.321 9.146 1.00 92.50 98 LYS A CA 1
ATOM 752 C C . LYS A 1 98 ? -18.564 2.309 8.332 1.00 92.50 98 LYS A C 1
ATOM 754 O O . LYS A 1 98 ? -17.426 2.573 7.963 1.00 92.50 98 LYS A O 1
ATOM 759 N N . ARG A 1 99 ? -19.155 1.150 8.015 1.00 92.62 99 ARG A N 1
ATOM 760 C CA . ARG A 1 99 ? -18.454 0.004 7.387 1.00 92.62 99 ARG A CA 1
ATOM 761 C C . ARG A 1 99 ? -17.730 0.345 6.078 1.00 92.62 99 ARG A C 1
ATOM 763 O O . ARG A 1 99 ? -16.630 -0.141 5.854 1.00 92.62 99 ARG A O 1
ATOM 770 N N . TRP A 1 100 ? -18.328 1.189 5.238 1.00 95.94 100 TRP A N 1
ATOM 771 C CA . TRP A 1 100 ? -17.715 1.614 3.975 1.00 95.94 100 TRP A CA 1
ATOM 772 C C . TRP A 1 100 ? -16.501 2.520 4.181 1.00 95.94 100 TRP A C 1
ATOM 774 O O . TRP A 1 100 ? -15.511 2.373 3.475 1.00 95.94 100 TRP A O 1
ATOM 784 N N . LEU A 1 101 ? -16.550 3.413 5.175 1.00 96.69 101 LEU A N 1
ATOM 785 C CA . LEU A 1 101 ? -15.411 4.263 5.524 1.00 96.69 101 LEU A CA 1
ATOM 786 C C . LEU A 1 101 ? -14.276 3.429 6.127 1.00 96.69 101 LEU A C 1
ATOM 788 O O . LEU A 1 101 ? -13.127 3.600 5.741 1.00 96.69 101 LEU A O 1
ATOM 792 N N . ASP A 1 102 ? -14.607 2.485 7.009 1.00 96.19 102 ASP A N 1
ATOM 793 C CA . ASP A 1 102 ? -13.641 1.538 7.572 1.00 96.19 102 ASP A CA 1
ATOM 794 C C . ASP A 1 102 ? -12.927 0.739 6.469 1.00 96.19 102 ASP A C 1
ATOM 796 O O . ASP A 1 102 ? -11.700 0.636 6.474 1.00 96.19 102 ASP A O 1
ATOM 800 N N . ALA A 1 103 ? -13.683 0.223 5.493 1.00 97.31 103 ALA A N 1
ATOM 801 C CA . ALA A 1 103 ? -13.123 -0.489 4.348 1.00 97.31 103 ALA A CA 1
ATOM 802 C C . ALA A 1 103 ? -12.258 0.424 3.465 1.00 97.31 103 ALA A C 1
ATOM 804 O O . ALA A 1 103 ? -11.160 0.031 3.078 1.00 97.31 103 ALA A O 1
ATOM 805 N N . ALA A 1 104 ? -12.708 1.652 3.185 1.00 98.00 104 ALA A N 1
ATOM 806 C CA . ALA A 1 104 ? -11.940 2.625 2.409 1.00 98.00 104 ALA A CA 1
ATOM 807 C C . ALA A 1 104 ? -10.598 2.961 3.078 1.00 98.00 104 ALA A C 1
ATOM 809 O O . ALA A 1 104 ? -9.561 2.925 2.421 1.00 98.00 104 ALA A O 1
ATOM 810 N N . LEU A 1 105 ? -10.595 3.212 4.390 1.00 98.19 105 LEU A N 1
ATOM 811 C CA . LEU A 1 105 ? -9.373 3.482 5.151 1.00 98.19 105 LEU A CA 1
ATOM 812 C C . LEU A 1 105 ? -8.432 2.271 5.174 1.00 98.19 105 LEU A C 1
ATOM 814 O O . LEU A 1 105 ? -7.225 2.447 5.030 1.00 98.19 105 LEU A O 1
ATOM 818 N N . ALA A 1 106 ? -8.963 1.050 5.293 1.00 98.19 106 ALA A N 1
ATOM 819 C CA . ALA A 1 106 ? -8.165 -0.173 5.210 1.00 98.19 106 ALA A CA 1
ATOM 820 C C . ALA A 1 106 ? -7.518 -0.357 3.826 1.00 98.19 106 ALA A C 1
ATOM 822 O O . ALA A 1 106 ? -6.338 -0.692 3.741 1.00 98.19 106 ALA A O 1
ATOM 823 N N . MET A 1 107 ? -8.254 -0.087 2.741 1.00 98.44 107 MET A N 1
ATOM 824 C CA . MET A 1 107 ? -7.715 -0.151 1.377 1.00 98.44 107 MET A CA 1
ATOM 825 C C . MET A 1 107 ? -6.637 0.911 1.132 1.00 98.44 107 MET A C 1
ATOM 827 O O . MET A 1 107 ? -5.583 0.590 0.586 1.00 98.44 107 MET A O 1
ATOM 831 N N . ILE A 1 108 ? -6.860 2.153 1.585 1.00 98.25 108 ILE A N 1
ATOM 832 C CA . ILE A 1 108 ? -5.862 3.234 1.507 1.00 98.25 108 ILE A CA 1
ATOM 833 C C . ILE A 1 108 ? -4.599 2.846 2.285 1.00 98.25 108 ILE A C 1
ATOM 835 O O . ILE A 1 108 ? -3.493 3.000 1.770 1.00 98.25 108 ILE A O 1
ATOM 839 N N . PHE A 1 109 ? -4.755 2.311 3.500 1.00 98.56 109 PHE A N 1
ATOM 840 C CA . PHE A 1 109 ? -3.633 1.858 4.319 1.00 98.56 109 PHE A CA 1
ATOM 841 C C . PHE A 1 109 ? -2.851 0.733 3.630 1.00 98.56 109 PHE A C 1
ATOM 843 O O . PHE A 1 109 ? -1.630 0.811 3.532 1.00 98.56 109 PHE A O 1
ATOM 850 N N . GLY A 1 110 ? -3.545 -0.283 3.105 1.00 98.25 110 GLY A N 1
ATOM 851 C CA . GLY A 1 110 ? -2.922 -1.393 2.381 1.00 98.25 110 GLY A CA 1
ATOM 852 C C . GLY A 1 110 ? -2.147 -0.933 1.144 1.00 98.25 110 GLY A C 1
ATOM 853 O O . GLY A 1 110 ? -1.000 -1.331 0.965 1.00 98.25 110 GLY A O 1
ATOM 854 N N . GLY A 1 111 ? -2.720 -0.037 0.335 1.00 97.19 111 GLY A N 1
ATOM 855 C CA . GLY A 1 111 ? -2.046 0.505 -0.850 1.00 97.19 111 GLY A CA 1
ATOM 856 C C . GLY A 1 111 ? -0.829 1.372 -0.511 1.00 97.19 111 GLY A C 1
ATOM 857 O O . GLY A 1 111 ? 0.219 1.254 -1.147 1.00 97.19 111 GLY A O 1
ATOM 858 N N . ALA A 1 112 ? -0.930 2.216 0.521 1.00 96.75 112 ALA A N 1
ATOM 859 C CA . ALA A 1 112 ? 0.203 3.005 1.003 1.00 96.75 112 ALA A CA 1
ATOM 860 C C . ALA A 1 112 ? 1.329 2.113 1.552 1.00 96.75 112 ALA A C 1
ATOM 862 O O . ALA A 1 112 ? 2.501 2.377 1.290 1.00 96.75 112 ALA A O 1
ATOM 863 N N . LEU A 1 113 ? 0.979 1.039 2.264 1.00 98.06 113 LEU A N 1
ATOM 864 C CA . LEU A 1 113 ? 1.940 0.086 2.809 1.00 98.06 113 LEU A CA 1
ATOM 865 C C . LEU A 1 113 ? 2.627 -0.739 1.709 1.00 98.06 113 LEU A C 1
ATOM 867 O O . LEU A 1 113 ? 3.840 -0.901 1.767 1.00 98.06 113 LEU A O 1
ATOM 871 N N . GLY A 1 114 ? 1.906 -1.192 0.679 1.00 97.12 114 GLY A N 1
ATOM 872 C CA . GLY A 1 114 ? 2.512 -1.902 -0.460 1.00 97.12 114 GLY A CA 1
ATOM 873 C C . GLY A 1 114 ? 3.536 -1.033 -1.191 1.00 97.12 114 GLY A C 1
ATOM 874 O O . GLY A 1 114 ? 4.665 -1.438 -1.442 1.00 97.12 114 GLY A O 1
ATOM 875 N N . ASN A 1 115 ? 3.187 0.232 -1.411 1.00 94.69 115 ASN A N 1
ATOM 876 C CA . ASN A 1 115 ? 4.093 1.231 -1.971 1.00 94.69 115 ASN A CA 1
ATOM 877 C C . ASN A 1 115 ? 5.292 1.563 -1.065 1.00 94.69 115 ASN A C 1
ATOM 879 O O . ASN A 1 115 ? 6.342 1.967 -1.567 1.00 94.69 115 ASN A O 1
ATOM 883 N N . LEU A 1 116 ? 5.140 1.465 0.256 1.00 94.56 116 LEU A N 1
ATOM 884 C CA . LEU A 1 116 ? 6.244 1.629 1.198 1.00 94.56 116 LEU A CA 1
ATOM 885 C C . LEU A 1 116 ? 7.210 0.439 1.120 1.00 94.56 116 LEU A C 1
ATOM 887 O O . LEU A 1 116 ? 8.415 0.662 1.093 1.00 94.56 116 LEU A O 1
ATOM 891 N N . ILE A 1 117 ? 6.688 -0.789 1.035 1.00 95.62 117 ILE A N 1
ATOM 892 C CA . ILE A 1 117 ? 7.485 -2.020 0.919 1.00 95.62 117 ILE A CA 1
ATOM 893 C C . ILE A 1 117 ? 8.399 -1.969 -0.307 1.00 95.62 117 ILE A C 1
ATOM 895 O O . ILE A 1 117 ? 9.584 -2.240 -0.177 1.00 95.62 117 ILE A O 1
ATOM 899 N N . ASP A 1 118 ? 7.895 -1.531 -1.461 1.00 92.19 118 ASP A N 1
ATOM 900 C CA . ASP A 1 118 ? 8.699 -1.431 -2.690 1.00 92.19 118 ASP A CA 1
ATOM 901 C C . ASP A 1 118 ? 9.869 -0.432 -2.600 1.00 92.19 118 ASP A C 1
ATOM 903 O O . ASP A 1 118 ? 10.759 -0.432 -3.453 1.00 92.19 118 ASP A O 1
ATOM 907 N N . ARG A 1 119 ? 9.826 0.492 -1.630 1.00 88.38 119 ARG A N 1
ATOM 908 C CA . ARG A 1 119 ? 10.825 1.558 -1.443 1.00 88.38 119 ARG A CA 1
ATOM 909 C C . ARG A 1 119 ? 11.882 1.225 -0.390 1.00 88.38 119 ARG A C 1
ATOM 911 O O . ARG A 1 119 ? 12.834 2.003 -0.269 1.00 88.38 119 ARG A O 1
ATOM 918 N N . LEU A 1 120 ? 11.679 0.157 0.381 1.00 87.38 120 LEU A N 1
ATOM 919 C CA . LEU A 1 120 ? 12.641 -0.380 1.347 1.00 87.38 120 LEU A CA 1
ATOM 920 C C . LEU A 1 120 ? 13.665 -1.266 0.630 1.00 87.38 120 LEU A C 1
ATOM 922 O O . LEU A 1 120 ? 14.857 -1.140 0.986 1.00 87.38 120 LEU A O 1
#

Sequence (120 aa):
MGSEIKATRRYITFLLIVAAILLVDQVTKGLVAQRFLLFEDLEIIPGFFNLTHIRNTGGAFGVLAGEASRLRTGLF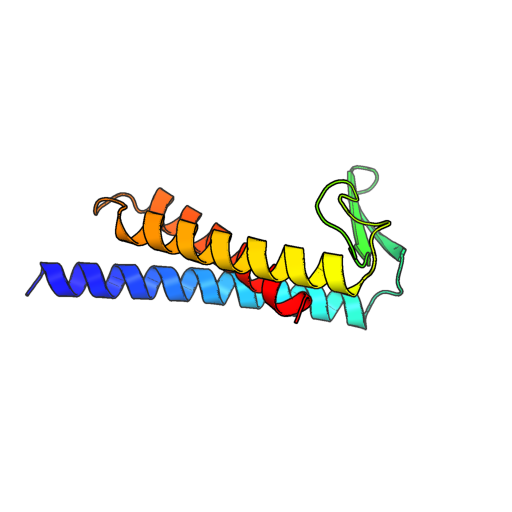LAVSCVALGIVFYLYTRTPPGKRWLDAALAMIFGGALGNLIDRL

Secondary structure (DSSP, 8-state):
-HHHHHHHHHHHHHHHHHHHHHHHHHHHHHHHHHHS-TT-EEEEETTTEEEE-----SSGGGTTTTS-HHHHHHHHHHHHHHHHHHHHHHHHHSPTT-HHHHHHHHHHHHHHHHHHHTT-